Protein AF-A0A845MA65-F1 (afdb_monomer_lite)

Foldseek 3Di:
DVVVLVVQLVVQLVVLVVQLCCCVVVVVDDNVVSNVSSVVSSVVSNVVSCVVPPDDDPD

Organism: NCBI:txid2606218

Secondary structure (DSSP, 8-state):
-HHHHHHHHHHHHHHHHHHHHHHHHTT-S-HHHHHHHHHHHHHHHHHHHHHHHSPP---

Structure (mmCIF, N/CA/C/O backbone):
data_AF-A0A845MA65-F1
#
_entry.id   AF-A0A845MA65-F1
#
loop_
_atom_site.group_PDB
_atom_site.id
_atom_site.type_symbol
_atom_site.label_atom_id
_atom_site.label_alt_id
_atom_site.label_comp_id
_atom_site.label_asym_id
_atom_site.label_entity_id
_atom_site.label_seq_id
_atom_site.pdbx_PDB_ins_code
_atom_site.Cartn_x
_atom_site.Cartn_y
_atom_site.Cartn_z
_atom_site.occupancy
_atom_site.B_iso_or_equiv
_atom_site.auth_seq_id
_atom_site.auth_comp_id
_atom_site.auth_asym_id
_atom_site.auth_atom_id
_atom_site.pdbx_PDB_model_num
ATOM 1 N N . MET A 1 1 ? -12.639 0.273 17.743 1.00 66.19 1 MET A N 1
ATOM 2 C CA . MET A 1 1 ? -12.570 0.707 16.328 1.00 66.19 1 MET A CA 1
ATOM 3 C C . MET A 1 1 ? -11.263 1.421 15.976 1.00 66.19 1 MET A C 1
ATOM 5 O O . MET A 1 1 ? -10.619 0.993 15.033 1.00 66.19 1 MET A O 1
ATOM 9 N N . ARG A 1 2 ? -10.806 2.431 16.741 1.00 72.31 2 ARG A N 1
ATOM 10 C CA . ARG A 1 2 ? -9.618 3.248 16.396 1.00 72.31 2 ARG A CA 1
ATOM 11 C C . ARG A 1 2 ? -8.317 2.453 16.161 1.00 72.31 2 ARG A C 1
ATOM 13 O O . ARG A 1 2 ? -7.690 2.651 15.133 1.00 72.31 2 ARG A O 1
ATOM 20 N N . LYS A 1 3 ? -7.959 1.508 17.046 1.00 79.50 3 LYS A N 1
ATOM 21 C CA . LYS A 1 3 ? -6.760 0.653 16.884 1.00 79.50 3 LYS A CA 1
ATOM 22 C C . LYS A 1 3 ? -6.835 -0.238 15.632 1.00 79.50 3 LYS A C 1
ATOM 24 O O . LYS A 1 3 ? -5.908 -0.254 14.836 1.00 79.50 3 LYS A O 1
ATOM 29 N N . ARG A 1 4 ? -7.989 -0.880 15.411 1.00 80.94 4 ARG A N 1
ATOM 30 C CA . ARG A 1 4 ? -8.258 -1.721 14.231 1.00 80.94 4 ARG A CA 1
ATOM 31 C C . ARG A 1 4 ? -8.210 -0.912 12.928 1.00 80.94 4 ARG A C 1
ATOM 33 O O . ARG A 1 4 ? -7.647 -1.376 11.949 1.00 80.94 4 ARG A O 1
ATOM 40 N N . ARG A 1 5 ? -8.737 0.319 12.920 1.00 84.00 5 ARG A N 1
ATOM 41 C CA . ARG A 1 5 ? -8.629 1.247 11.780 1.00 84.00 5 ARG A CA 1
ATOM 42 C C . ARG A 1 5 ? -7.170 1.584 11.460 1.00 84.00 5 ARG A C 1
ATOM 44 O O . ARG A 1 5 ? -6.786 1.534 10.299 1.00 84.00 5 ARG A O 1
ATOM 51 N N . THR A 1 6 ? -6.359 1.892 12.474 1.00 88.50 6 THR A N 1
ATOM 52 C CA . THR A 1 6 ? -4.924 2.169 12.293 1.00 88.50 6 THR A CA 1
ATOM 53 C C . THR A 1 6 ? -4.178 0.963 11.721 1.00 88.50 6 THR A C 1
ATOM 55 O O . THR A 1 6 ? -3.389 1.128 10.795 1.00 88.50 6 THR A O 1
ATOM 58 N N . GLU A 1 7 ? -4.463 -0.244 12.213 1.00 90.69 7 GLU A N 1
ATOM 59 C CA . GLU A 1 7 ? -3.884 -1.485 11.680 1.00 90.69 7 GLU A CA 1
ATOM 60 C C . GLU A 1 7 ? -4.243 -1.680 10.196 1.00 90.69 7 GLU A C 1
ATOM 62 O O . GLU A 1 7 ? -3.354 -1.870 9.369 1.00 90.69 7 GLU A O 1
ATOM 67 N N . TRP A 1 8 ? -5.520 -1.536 9.824 1.00 91.62 8 TRP A N 1
ATOM 68 C CA . TRP A 1 8 ? -5.959 -1.685 8.430 1.00 91.62 8 TRP A CA 1
ATOM 69 C C . TRP A 1 8 ? -5.455 -0.582 7.487 1.00 91.62 8 TRP A C 1
ATOM 71 O O . TRP A 1 8 ? -5.163 -0.855 6.319 1.00 91.62 8 TRP A O 1
ATOM 81 N N . MET A 1 9 ? -5.298 0.651 7.979 1.00 91.12 9 MET A N 1
ATOM 82 C CA . MET A 1 9 ? -4.621 1.723 7.236 1.00 91.12 9 MET A CA 1
ATOM 83 C C . MET A 1 9 ? -3.154 1.367 6.967 1.00 91.12 9 MET A C 1
ATOM 85 O O . MET A 1 9 ? -2.671 1.577 5.855 1.00 91.12 9 MET A O 1
ATOM 89 N N . GLY A 1 10 ? -2.471 0.767 7.947 1.00 91.19 10 GLY A N 1
ATOM 90 C CA . GLY A 1 10 ? -1.110 0.253 7.784 1.00 91.19 10 GLY A CA 1
ATOM 91 C C . GLY A 1 10 ? -1.020 -0.857 6.733 1.00 91.19 10 GLY A C 1
ATOM 92 O O . GLY A 1 10 ? -0.160 -0.795 5.856 1.00 91.19 10 GLY A O 1
ATOM 93 N N . VAL A 1 11 ? -1.946 -1.822 6.761 1.00 93.69 11 VAL A N 1
ATOM 94 C CA . VAL A 1 11 ? -2.025 -2.908 5.761 1.00 93.69 11 VAL A CA 1
ATOM 95 C C . VAL A 1 11 ? -2.229 -2.353 4.352 1.00 93.69 11 VAL A C 1
ATOM 97 O O . VAL A 1 11 ? -1.545 -2.761 3.416 1.00 93.69 11 VAL A O 1
ATOM 100 N N . THR A 1 12 ? -3.126 -1.381 4.200 1.00 93.38 12 THR A N 1
ATOM 101 C CA . THR A 1 12 ? -3.377 -0.725 2.911 1.00 93.38 12 THR A CA 1
ATOM 102 C C . THR A 1 12 ? -2.138 0.012 2.394 1.00 93.38 12 THR A C 1
ATOM 104 O O . THR A 1 12 ? -1.800 -0.091 1.215 1.00 93.38 12 THR A O 1
ATOM 107 N N . GLY A 1 13 ? -1.429 0.727 3.273 1.00 91.75 13 GLY A N 1
ATOM 108 C CA . GLY A 1 13 ? -0.154 1.366 2.940 1.00 91.75 13 GLY A CA 1
ATOM 109 C C . GLY A 1 13 ? 0.900 0.361 2.478 1.00 91.75 13 GLY A C 1
ATOM 110 O O . GLY A 1 13 ? 1.518 0.553 1.432 1.00 91.75 13 GLY A O 1
ATOM 111 N N . ALA A 1 14 ? 1.054 -0.745 3.208 1.00 94.44 14 ALA A N 1
ATOM 112 C CA . ALA A 1 14 ? 1.988 -1.809 2.852 1.00 94.44 14 ALA A CA 1
ATOM 113 C C . ALA A 1 14 ? 1.651 -2.457 1.497 1.00 94.44 14 ALA A C 1
ATOM 115 O O . ALA A 1 14 ? 2.558 -2.725 0.712 1.00 94.44 14 ALA A O 1
ATOM 116 N N . LEU A 1 15 ? 0.364 -2.649 1.184 1.00 93.50 15 LEU A N 1
ATOM 117 C CA . LEU A 1 15 ? -0.094 -3.151 -0.117 1.00 93.50 15 LEU A CA 1
ATOM 118 C C . LEU A 1 15 ? 0.270 -2.204 -1.267 1.00 93.50 15 LEU A C 1
ATOM 120 O O . LEU A 1 15 ? 0.799 -2.654 -2.284 1.00 93.50 15 LEU A O 1
ATOM 124 N N . GLY A 1 16 ? 0.041 -0.899 -1.097 1.00 92.12 16 GLY A N 1
ATOM 125 C CA . GLY A 1 16 ? 0.437 0.108 -2.087 1.00 92.12 16 GLY A CA 1
ATOM 126 C C . GLY A 1 16 ? 1.944 0.077 -2.367 1.00 92.12 16 GLY A C 1
ATOM 127 O O . GLY A 1 16 ? 2.360 0.083 -3.529 1.00 92.12 16 GLY A O 1
ATOM 128 N N . VAL A 1 17 ? 2.765 -0.028 -1.318 1.00 93.69 17 VAL A N 1
ATOM 129 C CA . VAL A 1 17 ? 4.229 -0.147 -1.438 1.00 93.69 17 VAL A CA 1
ATOM 130 C C . VAL A 1 17 ? 4.635 -1.464 -2.104 1.00 93.69 17 VAL A C 1
ATOM 132 O O . VAL A 1 17 ? 5.503 -1.460 -2.974 1.00 93.69 17 VAL A O 1
ATOM 135 N N . ALA A 1 18 ? 4.000 -2.582 -1.751 1.00 94.38 18 ALA A N 1
ATOM 136 C CA . ALA A 1 18 ? 4.300 -3.881 -2.347 1.00 94.38 18 ALA A CA 1
ATOM 137 C C . ALA A 1 18 ? 4.048 -3.879 -3.861 1.00 94.38 18 ALA A C 1
ATOM 139 O O . ALA A 1 18 ? 4.916 -4.294 -4.625 1.00 94.38 18 ALA A O 1
ATOM 140 N N . VAL A 1 19 ? 2.908 -3.347 -4.309 1.00 92.38 19 VAL A N 1
ATOM 141 C CA . VAL A 1 19 ? 2.583 -3.258 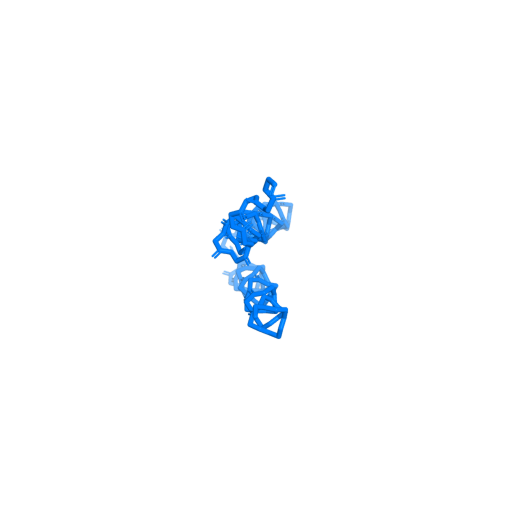-5.743 1.00 92.38 19 VAL A CA 1
ATOM 142 C C . VAL A 1 19 ? 3.519 -2.305 -6.484 1.00 92.38 19 VAL A C 1
ATOM 144 O O . VAL A 1 19 ? 3.900 -2.584 -7.624 1.00 92.38 19 VAL A O 1
ATOM 147 N N . PHE A 1 20 ? 3.933 -1.214 -5.835 1.00 92.50 20 PHE A N 1
ATOM 148 C CA . PHE A 1 20 ? 4.932 -0.303 -6.387 1.00 92.50 20 PHE A CA 1
ATOM 149 C C . PHE A 1 20 ? 6.276 -0.999 -6.604 1.00 92.50 20 PHE A C 1
ATOM 151 O O . PHE A 1 20 ? 6.803 -0.985 -7.714 1.00 92.50 20 PHE A O 1
ATOM 158 N N . LEU A 1 21 ? 6.815 -1.629 -5.557 1.00 92.44 21 LEU A N 1
ATOM 159 C CA . LEU A 1 21 ? 8.120 -2.287 -5.603 1.00 92.44 21 LEU A CA 1
ATOM 160 C C . LEU A 1 21 ? 8.119 -3.461 -6.574 1.00 92.44 21 LEU A C 1
ATOM 162 O O . LEU A 1 21 ? 9.048 -3.595 -7.360 1.00 92.44 21 LEU A O 1
ATOM 166 N N . LEU A 1 22 ? 7.071 -4.281 -6.562 1.00 91.38 22 LEU A N 1
ATOM 167 C CA . LEU A 1 22 ? 6.959 -5.435 -7.450 1.00 91.38 22 LEU A CA 1
ATOM 168 C C . LEU A 1 22 ? 6.826 -4.993 -8.913 1.00 91.38 22 LEU A C 1
ATOM 170 O O . LEU A 1 22 ? 7.451 -5.571 -9.797 1.00 91.38 22 LEU A O 1
ATOM 174 N N . GLY A 1 23 ? 6.089 -3.912 -9.154 1.00 87.19 23 GLY A N 1
ATOM 175 C CA . GLY A 1 23 ? 5.969 -3.295 -10.467 1.00 87.19 23 GLY A CA 1
ATOM 176 C C . GLY A 1 23 ? 7.259 -2.695 -11.006 1.00 87.19 23 GLY A C 1
ATOM 177 O O . GLY A 1 23 ? 7.621 -2.929 -12.158 1.00 87.19 23 GLY A O 1
ATOM 178 N N . LEU A 1 24 ? 7.952 -1.934 -10.157 1.00 89.19 24 LEU A N 1
ATOM 179 C CA . LEU A 1 24 ? 9.175 -1.227 -10.516 1.00 89.19 24 LEU A CA 1
ATOM 180 C C . LEU A 1 24 ? 10.364 -2.185 -10.659 1.00 89.19 24 LEU A C 1
ATOM 182 O O . LEU A 1 24 ? 11.066 -2.139 -11.664 1.00 89.19 24 LEU A O 1
ATOM 186 N N . LEU A 1 25 ? 10.579 -3.067 -9.677 1.00 89.88 25 LEU A N 1
ATOM 187 C CA . LEU A 1 25 ? 11.690 -4.026 -9.677 1.00 89.88 25 LEU A CA 1
ATOM 188 C C . LEU A 1 25 ? 11.452 -5.183 -10.651 1.00 89.88 25 LEU A C 1
ATOM 190 O O . LEU A 1 25 ? 12.407 -5.718 -11.204 1.00 89.88 25 LEU A O 1
ATOM 194 N N . GLY A 1 26 ? 10.192 -5.555 -10.882 1.00 87.44 26 GLY A N 1
ATOM 195 C CA . GLY A 1 26 ? 9.821 -6.566 -11.870 1.00 87.44 26 GLY A CA 1
ATOM 196 C C . GLY A 1 26 ? 9.813 -6.057 -13.313 1.00 87.44 26 GLY A C 1
ATOM 197 O O . GLY A 1 26 ? 9.611 -6.856 -14.222 1.00 87.44 26 GLY A O 1
ATOM 198 N N . GLY A 1 27 ? 9.995 -4.749 -13.541 1.00 88.19 27 GLY A N 1
ATOM 199 C CA . GLY A 1 27 ? 9.957 -4.147 -14.880 1.00 88.19 27 GLY A CA 1
ATOM 200 C C . GLY A 1 27 ? 8.604 -4.288 -15.588 1.00 88.19 27 GLY A C 1
ATOM 201 O O . GLY A 1 27 ? 8.548 -4.240 -16.814 1.00 88.19 27 GLY A O 1
ATOM 202 N N . LEU A 1 28 ? 7.518 -4.487 -14.832 1.00 88.19 28 LEU A N 1
ATOM 203 C CA . LEU A 1 28 ? 6.190 -4.799 -15.372 1.00 88.19 28 LEU A CA 1
ATOM 204 C C . LEU A 1 28 ? 5.518 -3.582 -16.021 1.00 88.19 28 LEU A C 1
ATOM 206 O O . LEU A 1 28 ? 4.688 -3.729 -16.917 1.00 88.19 28 LEU A O 1
ATOM 210 N N . TYR A 1 29 ? 5.841 -2.378 -15.549 1.00 86.50 29 TYR A N 1
ATOM 211 C CA . TYR A 1 29 ? 5.261 -1.125 -16.025 1.00 86.50 29 TYR A CA 1
ATOM 212 C C . TYR A 1 29 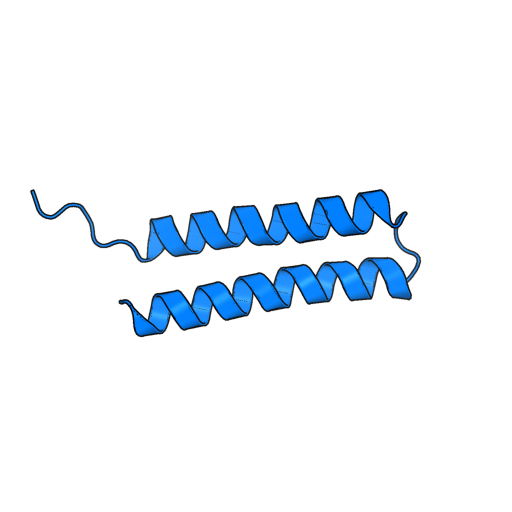? 6.216 0.057 -15.804 1.00 86.50 29 TYR A C 1
ATOM 214 O O . TYR A 1 29 ? 7.176 -0.030 -15.039 1.00 86.50 29 TYR A O 1
ATOM 222 N N . SER A 1 30 ? 5.960 1.179 -16.490 1.00 92.38 30 SER A N 1
ATOM 223 C CA . SER A 1 30 ? 6.754 2.404 -16.335 1.00 92.38 30 SER A CA 1
ATOM 224 C C . SER A 1 30 ? 6.642 2.972 -14.917 1.00 92.3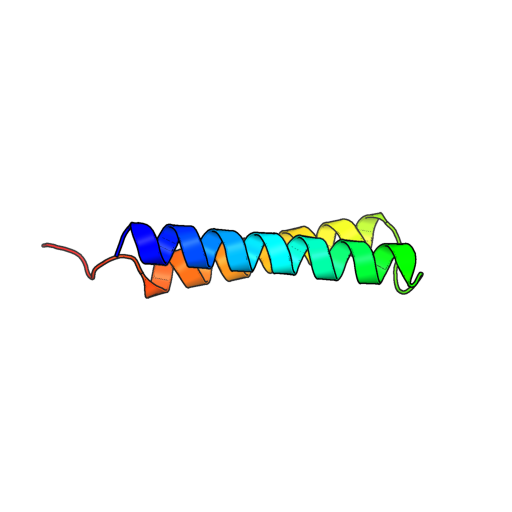8 30 SER A C 1
ATOM 226 O O . SER A 1 30 ? 5.632 2.779 -14.239 1.00 92.38 30 SER A O 1
ATOM 228 N N . LEU A 1 31 ? 7.651 3.734 -14.478 1.00 90.44 31 LEU A N 1
ATOM 229 C CA . LEU A 1 31 ? 7.661 4.367 -13.152 1.00 90.44 31 LEU A CA 1
ATOM 230 C C . LEU A 1 31 ? 6.381 5.178 -12.887 1.00 90.44 31 LEU A C 1
ATOM 232 O O . LEU A 1 31 ? 5.788 5.058 -11.820 1.00 90.44 31 LEU A O 1
ATOM 236 N N . GLY A 1 32 ? 5.922 5.961 -13.869 1.00 92.38 32 GLY A N 1
ATOM 237 C CA . GLY A 1 32 ? 4.698 6.754 -13.737 1.00 92.38 32 GLY A CA 1
ATOM 238 C C . GLY A 1 32 ? 3.457 5.890 -13.502 1.00 92.38 32 GLY A C 1
ATOM 239 O O . GLY A 1 32 ? 2.648 6.200 -12.628 1.00 92.38 32 GLY A O 1
ATOM 240 N N . LEU A 1 33 ? 3.339 4.767 -14.218 1.00 92.62 33 LEU A N 1
ATOM 241 C CA . LEU A 1 33 ? 2.232 3.831 -14.035 1.00 92.62 33 LEU A CA 1
ATOM 242 C C . LEU A 1 33 ? 2.338 3.079 -12.698 1.00 92.62 33 LEU A C 1
ATOM 244 O O . LEU A 1 33 ? 1.325 2.892 -12.028 1.00 92.62 33 LEU A O 1
ATOM 248 N N . ALA A 1 34 ? 3.549 2.723 -12.256 1.00 93.06 34 ALA A N 1
ATOM 249 C CA . ALA A 1 34 ? 3.775 2.114 -10.944 1.00 93.06 34 ALA A CA 1
ATOM 250 C C . ALA A 1 34 ? 3.312 3.033 -9.801 1.00 93.06 34 ALA A C 1
ATOM 252 O O . ALA A 1 34 ? 2.618 2.581 -8.888 1.00 93.06 34 ALA A O 1
ATOM 253 N N . ILE A 1 35 ? 3.654 4.327 -9.869 1.00 93.31 35 ILE A N 1
ATOM 254 C CA . ILE A 1 35 ? 3.212 5.334 -8.892 1.00 93.31 35 ILE A CA 1
ATOM 255 C C . ILE A 1 35 ? 1.688 5.464 -8.930 1.00 93.31 35 ILE A C 1
ATOM 257 O O . ILE A 1 35 ? 1.044 5.396 -7.883 1.00 93.31 35 ILE A O 1
ATOM 261 N N . ALA A 1 36 ? 1.105 5.603 -10.125 1.00 94.94 36 ALA A N 1
ATOM 262 C CA . ALA A 1 36 ? -0.338 5.747 -10.281 1.00 94.94 36 ALA A CA 1
ATOM 263 C C . ALA A 1 36 ? -1.099 4.558 -9.672 1.00 94.94 36 ALA A C 1
ATOM 265 O O . ALA A 1 36 ? -2.058 4.761 -8.928 1.00 94.94 36 ALA A O 1
ATOM 266 N N . LEU A 1 37 ? -0.646 3.326 -9.919 1.00 93.06 37 LEU A N 1
ATOM 267 C CA . LEU A 1 37 ? -1.258 2.116 -9.366 1.00 93.06 37 LEU A CA 1
ATOM 268 C C . LEU A 1 37 ? -1.099 2.032 -7.847 1.00 93.06 37 LEU A C 1
ATOM 270 O O . LEU A 1 37 ? -2.069 1.749 -7.147 1.00 93.06 37 LEU A O 1
ATOM 274 N N . SER A 1 38 ? 0.093 2.325 -7.329 1.00 94.50 38 SER A N 1
ATOM 275 C CA . SER A 1 38 ? 0.365 2.329 -5.889 1.00 94.50 38 SER A CA 1
ATOM 276 C C . SER A 1 38 ? -0.550 3.293 -5.132 1.00 94.50 38 SER A C 1
ATOM 278 O O . SER A 1 38 ? -1.219 2.900 -4.173 1.00 94.50 38 SER A O 1
ATOM 280 N N . VAL A 1 39 ? -0.642 4.536 -5.616 1.00 94.25 39 VAL A N 1
ATOM 281 C CA . VAL A 1 39 ? -1.502 5.573 -5.032 1.00 94.25 39 VAL A CA 1
ATOM 282 C C . VAL A 1 39 ? -2.974 5.197 -5.169 1.00 94.25 39 VAL A C 1
ATOM 284 O O . VAL A 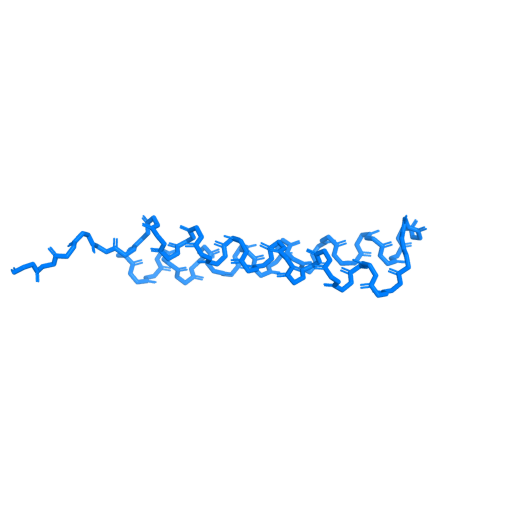1 39 ? -3.731 5.376 -4.219 1.00 94.25 39 VAL A O 1
ATOM 287 N N . SER A 1 40 ? -3.381 4.631 -6.308 1.00 95.88 40 SER A N 1
ATOM 288 C CA . SER A 1 40 ? -4.767 4.199 -6.530 1.00 95.88 40 SER A CA 1
ATOM 289 C C . SER A 1 40 ? -5.182 3.099 -5.551 1.00 95.88 40 SER A C 1
ATOM 291 O O . SER A 1 40 ? -6.240 3.192 -4.931 1.00 95.88 40 SER A O 1
ATOM 293 N N . ILE A 1 41 ? -4.333 2.086 -5.355 1.00 94.38 41 ILE A N 1
ATOM 294 C CA . ILE A 1 41 ? -4.577 0.994 -4.399 1.00 94.38 41 ILE A CA 1
ATOM 295 C C . ILE A 1 41 ? -4.642 1.534 -2.974 1.00 94.38 41 ILE A C 1
ATOM 297 O O . ILE A 1 41 ? -5.541 1.167 -2.215 1.00 94.38 41 ILE A O 1
ATOM 301 N N . TRP A 1 42 ? -3.721 2.432 -2.621 1.00 93.62 42 TRP A N 1
ATOM 302 C CA . TRP A 1 42 ? -3.728 3.062 -1.311 1.00 93.62 42 TRP A CA 1
ATOM 303 C C . TRP A 1 42 ? -5.004 3.873 -1.072 1.00 93.62 42 TRP A C 1
ATOM 305 O O . TRP A 1 42 ? -5.644 3.697 -0.039 1.00 93.62 42 TRP A O 1
ATOM 315 N N . ALA A 1 43 ? -5.402 4.718 -2.026 1.00 93.38 43 ALA A N 1
ATOM 316 C CA . ALA A 1 43 ? -6.582 5.565 -1.908 1.00 93.38 43 ALA A CA 1
ATOM 317 C C . ALA A 1 43 ? -7.860 4.727 -1.767 1.00 93.38 43 ALA A C 1
ATOM 319 O O . ALA A 1 43 ? -8.619 4.930 -0.822 1.00 93.38 43 ALA A O 1
ATOM 320 N N . VAL A 1 44 ? -8.058 3.735 -2.643 1.00 96.31 44 VAL A N 1
ATOM 321 C CA . VAL A 1 44 ? -9.227 2.843 -2.591 1.00 96.31 44 VAL A CA 1
ATOM 322 C C . VAL A 1 44 ? -9.261 2.066 -1.277 1.00 96.31 44 VAL A C 1
ATOM 324 O O . VAL A 1 44 ? -10.297 2.029 -0.612 1.00 96.31 44 VAL A O 1
ATOM 327 N N . GLY A 1 45 ? -8.136 1.482 -0.861 1.00 94.00 45 GLY A N 1
ATOM 328 C CA . GLY A 1 45 ? -8.071 0.764 0.407 1.00 94.00 45 GLY A CA 1
ATOM 329 C C . GLY A 1 45 ? -8.320 1.684 1.605 1.00 94.00 45 GLY A C 1
ATOM 330 O O . GLY A 1 45 ? -9.060 1.314 2.509 1.00 94.00 45 GLY A O 1
ATOM 331 N N . ALA A 1 46 ? -7.792 2.911 1.597 1.00 92.50 46 ALA A N 1
ATOM 332 C CA . ALA A 1 46 ? -7.996 3.872 2.675 1.00 92.50 46 ALA A CA 1
ATOM 333 C C . ALA A 1 46 ? -9.474 4.266 2.780 1.00 92.50 46 ALA A C 1
ATOM 335 O O . ALA A 1 46 ? -10.024 4.274 3.884 1.00 92.50 46 ALA A O 1
ATOM 336 N N . THR A 1 47 ? -10.132 4.513 1.645 1.00 93.62 47 THR A N 1
ATOM 337 C CA . THR A 1 47 ? -11.575 4.769 1.584 1.00 93.62 47 THR A CA 1
ATOM 338 C C . THR A 1 47 ? -12.375 3.586 2.119 1.00 93.62 47 THR A C 1
ATOM 340 O O . THR A 1 47 ? -13.262 3.790 2.944 1.00 93.62 47 THR A O 1
ATOM 343 N N . LEU A 1 48 ? -12.040 2.352 1.72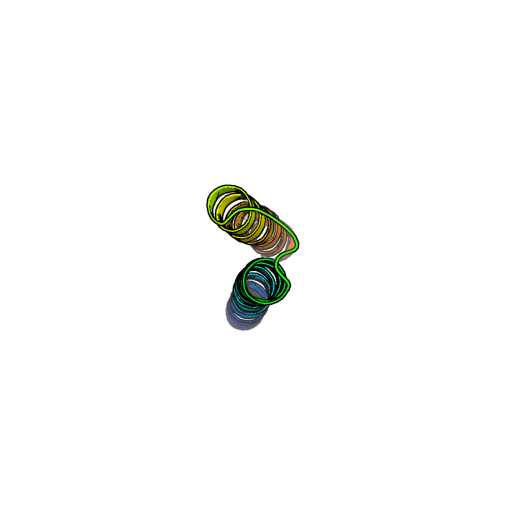6 1.00 91.12 48 LEU A N 1
ATOM 344 C CA . LEU A 1 48 ? -12.707 1.148 2.231 1.00 91.12 48 LEU A CA 1
ATOM 345 C C . LEU A 1 48 ? -12.523 0.983 3.740 1.00 91.12 48 LEU A C 1
ATOM 347 O O . LEU A 1 48 ? -13.484 0.700 4.450 1.00 91.12 48 LEU A O 1
ATOM 351 N N . VAL A 1 49 ? -11.310 1.192 4.252 1.00 91.69 49 VAL A N 1
ATOM 352 C CA . VAL A 1 49 ? -11.042 1.105 5.690 1.00 91.69 49 VAL A CA 1
ATOM 353 C C . VAL A 1 49 ? -11.873 2.129 6.447 1.00 91.69 49 VAL A C 1
ATOM 355 O O . VAL A 1 49 ? -12.470 1.775 7.459 1.00 91.69 49 VAL A O 1
ATOM 358 N N . ILE A 1 50 ? -11.954 3.368 5.964 1.00 88.56 50 ILE A N 1
ATOM 359 C CA . ILE A 1 50 ? -12.779 4.412 6.580 1.00 88.56 50 ILE A CA 1
ATOM 360 C C . ILE A 1 50 ? -14.256 4.009 6.538 1.00 88.56 50 ILE A C 1
ATOM 362 O O . ILE A 1 50 ? -14.868 3.887 7.593 1.00 88.56 50 ILE A O 1
ATOM 366 N N . ALA A 1 51 ? -14.795 3.690 5.360 1.00 88.06 51 ALA A N 1
ATOM 367 C CA . ALA A 1 51 ? -16.205 3.341 5.185 1.00 88.06 51 ALA A CA 1
ATOM 368 C C . ALA A 1 51 ? -16.647 2.131 6.029 1.00 88.06 51 ALA A C 1
ATOM 370 O O . ALA A 1 51 ? -17.778 2.087 6.501 1.00 88.06 51 ALA A O 1
ATOM 371 N N . LEU A 1 52 ? -15.762 1.150 6.230 1.00 87.12 52 LEU A N 1
ATOM 372 C CA . LEU A 1 52 ? -16.066 -0.080 6.969 1.00 87.12 52 LEU A CA 1
ATOM 373 C C . LEU A 1 52 ? -15.743 -0.006 8.468 1.00 87.12 52 LEU A C 1
ATOM 375 O O . LEU A 1 52 ? -16.106 -0.920 9.214 1.00 87.12 52 LEU A O 1
ATOM 379 N N . THR A 1 53 ? -15.012 1.016 8.924 1.00 83.50 53 THR A N 1
ATOM 380 C CA . THR A 1 53 ? -14.632 1.151 10.344 1.00 83.50 53 THR A CA 1
ATOM 381 C C . THR A 1 53 ? -15.144 2.411 11.017 1.00 83.50 53 THR A C 1
ATOM 383 O O . THR A 1 53 ? -15.093 2.469 12.254 1.00 83.50 53 THR A O 1
ATOM 386 N N . ASP A 1 54 ? -15.649 3.381 10.258 1.00 78.88 54 ASP A N 1
ATOM 387 C CA . ASP A 1 54 ? -16.390 4.484 10.842 1.00 78.88 54 ASP A CA 1
ATOM 388 C C . ASP A 1 54 ? -17.706 3.942 11.421 1.00 78.88 54 ASP A C 1
ATOM 390 O O . ASP A 1 54 ? -18.412 3.160 10.777 1.00 78.88 54 ASP A O 1
ATOM 394 N N . PRO A 1 55 ? -17.999 4.255 12.695 1.00 67.69 55 PRO A N 1
ATOM 395 C CA . PRO A 1 55 ? -19.255 3.851 13.299 1.00 67.69 55 PRO A CA 1
ATOM 396 C C . PRO A 1 55 ? -20.411 4.494 12.517 1.00 67.69 55 PRO A C 1
ATOM 398 O O . PRO A 1 55 ? -20.270 5.650 12.114 1.00 67.69 55 PRO A O 1
ATOM 401 N N . PRO A 1 56 ? -21.541 3.785 12.323 1.00 65.75 56 PRO A N 1
ATOM 402 C CA . PRO A 1 56 ? -22.739 4.406 11.771 1.00 65.75 56 PRO A CA 1
ATOM 403 C C . PRO A 1 56 ? -23.069 5.627 12.626 1.00 65.75 56 PRO A C 1
ATOM 405 O O . PRO A 1 56 ? -22.935 5.557 13.855 1.00 65.75 56 PRO A O 1
ATOM 408 N N . ASP A 1 57 ? -23.408 6.732 11.962 1.00 65.88 57 ASP A N 1
ATOM 409 C C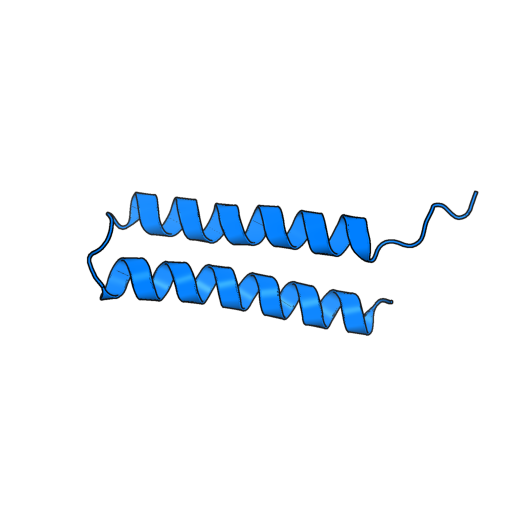A . ASP A 1 57 ? -23.660 8.032 12.573 1.00 65.88 57 ASP A CA 1
ATOM 410 C C . ASP A 1 57 ? -24.346 7.886 13.935 1.00 65.88 57 ASP A C 1
ATOM 412 O O . ASP A 1 57 ? -25.431 7.311 14.057 1.00 65.88 57 ASP A O 1
ATOM 416 N N . ARG A 1 58 ? -23.702 8.412 14.982 1.00 55.50 58 ARG A N 1
ATOM 417 C CA . ARG A 1 58 ? -24.435 8.776 16.192 1.00 55.50 58 ARG A CA 1
ATOM 418 C C . ARG A 1 58 ? -25.239 10.020 15.839 1.00 55.50 58 ARG A C 1
ATOM 420 O O . ARG A 1 58 ? -24.728 11.127 15.999 1.00 55.50 58 ARG A O 1
ATOM 427 N N . GLY A 1 59 ? -26.430 9.802 15.284 1.00 51.44 59 GLY A N 1
ATOM 428 C CA . GLY A 1 59 ? -27.509 10.784 15.366 1.00 51.44 59 GLY A CA 1
ATOM 429 C C . GLY A 1 59 ? -27.768 11.179 16.814 1.00 51.44 59 GLY A C 1
ATOM 430 O O . GLY A 1 59 ? -27.543 10.326 17.708 1.00 51.44 59 GLY A O 1
#

pLDDT: mean 87.6, std 9.85, range [51.44, 96.31]

Sequence (59 aa):
MRKRRTEWMGVTGALGVAVFLLGLLGGLYSLGLAIALSVSIWAVGATLVIALTDPPDRG

Radius of gyration: 14.11 Å; chains: 1; bounding box: 39×17×33 Å